Protein AF-L1P429-F1 (afdb_monomer_lite)

Radius of gyration: 13.88 Å; chains: 1; bounding box: 36×22×38 Å

Sequence (91 aa):
MKETPTHYFCHLVGGIQTKNKLQEQFSCFLRGMDGELYQAKKLNKIKEYIIEKANELNEEYPDANPLTFPLHNTQKKTNITYAGLSLTALF

Structure (mmCIF, N/CA/C/O backbone):
data_AF-L1P429-F1
#
_entry.id   AF-L1P429-F1
#
loop_
_atom_site.group_PDB
_atom_site.id
_atom_site.type_symbol
_atom_site.label_atom_id
_atom_site.label_alt_id
_atom_site.label_comp_id
_atom_site.label_asym_id
_atom_site.label_entity_id
_atom_site.label_seq_id
_atom_site.pdbx_PDB_ins_code
_atom_site.Cartn_x
_atom_site.Cartn_y
_atom_site.Cartn_z
_atom_site.occupancy
_atom_site.B_iso_or_equiv
_atom_site.auth_seq_id
_atom_site.auth_comp_id
_atom_site.auth_asym_id
_atom_site.auth_atom_id
_atom_site.pdbx_PDB_model_num
ATOM 1 N N . MET A 1 1 ? -20.164 13.817 20.476 1.00 48.03 1 MET A N 1
ATOM 2 C CA . MET A 1 1 ? -18.737 13.438 20.368 1.00 48.03 1 MET A CA 1
ATOM 3 C C . MET A 1 1 ? -18.398 13.344 18.889 1.00 48.03 1 MET A C 1
ATOM 5 O O . MET A 1 1 ? -19.256 12.904 18.140 1.00 48.03 1 MET A O 1
ATOM 9 N N . LYS A 1 2 ? -17.226 13.816 18.440 1.00 56.91 2 LYS A N 1
ATOM 10 C CA . LYS A 1 2 ? -16.783 13.523 17.066 1.00 56.91 2 LYS A CA 1
ATOM 11 C C . LYS A 1 2 ? -16.438 12.038 17.039 1.00 56.91 2 LYS A C 1
ATOM 13 O O . LYS A 1 2 ? -15.557 11.638 17.793 1.00 56.91 2 LYS A O 1
ATOM 18 N N . GLU A 1 3 ? -17.164 11.251 16.257 1.00 70.94 3 GLU A N 1
ATOM 19 C CA . GLU A 1 3 ? -16.850 9.837 16.064 1.00 70.94 3 GLU A CA 1
ATOM 20 C C . GLU A 1 3 ? -15.405 9.735 15.562 1.00 70.94 3 GLU A C 1
ATOM 22 O O . GLU A 1 3 ? -14.992 10.461 14.654 1.00 70.94 3 GLU A O 1
ATOM 27 N N . THR A 1 4 ? -14.595 8.923 16.237 1.00 76.31 4 THR A N 1
ATOM 28 C CA . THR A 1 4 ? -13.219 8.642 15.829 1.00 76.31 4 THR A CA 1
ATOM 29 C C . THR A 1 4 ? -13.245 7.407 14.947 1.00 76.31 4 THR A C 1
ATOM 31 O O . THR A 1 4 ? -13.789 6.396 15.390 1.00 76.31 4 THR A O 1
ATOM 34 N N . PRO A 1 5 ? -12.655 7.443 13.745 1.00 81.00 5 PRO A N 1
ATOM 35 C CA . PRO A 1 5 ? -12.701 6.290 12.87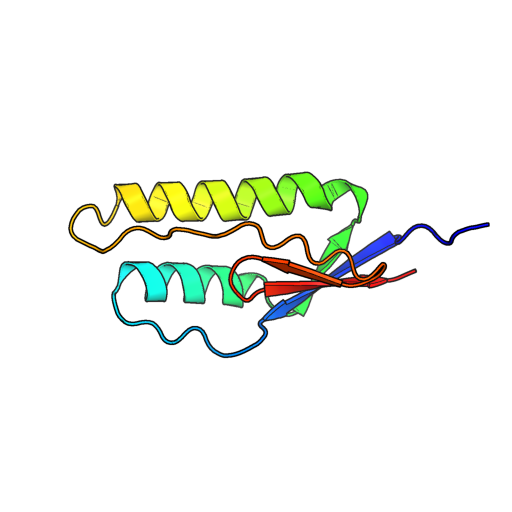0 1.00 81.00 5 PRO A CA 1
ATOM 36 C C . PRO A 1 5 ? -11.947 5.123 13.498 1.00 81.00 5 PRO A C 1
ATOM 38 O O . PRO A 1 5 ? -10.859 5.294 14.053 1.00 81.00 5 PRO A O 1
ATOM 41 N N . THR A 1 6 ? -12.535 3.936 13.418 1.00 87.69 6 THR A N 1
ATOM 42 C CA . THR A 1 6 ? -11.932 2.696 13.909 1.00 87.69 6 THR A CA 1
ATOM 43 C C . THR A 1 6 ? -11.016 2.088 12.851 1.00 87.69 6 THR A C 1
ATOM 45 O O . THR A 1 6 ? -9.956 1.546 13.185 1.00 87.69 6 THR A O 1
ATOM 48 N N . HIS A 1 7 ? -11.379 2.245 11.575 1.00 89.19 7 HIS A N 1
ATOM 49 C CA . HIS A 1 7 ? -10.676 1.670 10.433 1.00 89.19 7 HIS A CA 1
ATOM 50 C C . HIS A 1 7 ? -10.607 2.635 9.244 1.00 89.19 7 HIS A C 1
ATOM 52 O O . HIS A 1 7 ? -11.352 3.610 9.162 1.00 89.19 7 HIS A O 1
ATOM 58 N N . TYR A 1 8 ? -9.703 2.335 8.318 1.00 86.38 8 TYR A N 1
ATOM 59 C CA . TYR A 1 8 ? -9.630 2.911 6.987 1.00 86.38 8 TYR A CA 1
ATOM 60 C C . TYR A 1 8 ? -9.710 1.786 5.961 1.00 86.38 8 TYR A C 1
ATOM 62 O O . TYR A 1 8 ? -8.945 0.824 6.042 1.00 86.38 8 TYR A O 1
ATOM 70 N N . PHE A 1 9 ? -10.632 1.919 5.018 1.00 86.88 9 PHE A N 1
ATOM 71 C CA . PHE A 1 9 ? -10.728 1.069 3.840 1.00 86.88 9 PHE A CA 1
ATOM 72 C C . PHE A 1 9 ? -9.860 1.648 2.724 1.00 86.88 9 PHE A C 1
ATOM 74 O O . PHE A 1 9 ? -9.986 2.833 2.407 1.00 86.88 9 PHE A O 1
ATOM 81 N N . CYS A 1 10 ? -8.983 0.832 2.153 1.00 87.56 10 CYS A N 1
ATOM 82 C CA . CYS A 1 10 ? -8.159 1.201 1.013 1.00 87.56 10 CYS A CA 1
ATOM 83 C C . CYS A 1 10 ? -8.904 0.942 -0.298 1.00 87.56 10 CYS A C 1
ATOM 85 O O . CYS A 1 10 ? -9.357 -0.166 -0.556 1.00 87.56 10 CYS A O 1
ATOM 87 N N . HIS A 1 11 ? -8.992 1.965 -1.139 1.00 84.75 11 HIS A N 1
ATOM 88 C CA . HIS A 1 11 ? -9.620 1.914 -2.449 1.00 84.75 11 HIS A CA 1
ATOM 89 C C . HIS A 1 11 ? -8.729 2.607 -3.476 1.00 84.75 11 HIS A C 1
ATOM 91 O O . HIS A 1 11 ? -8.469 3.806 -3.370 1.00 84.75 11 HIS A O 1
ATOM 97 N N . LEU A 1 12 ? -8.254 1.882 -4.479 1.00 81.12 12 LEU A N 1
ATOM 98 C CA . LEU A 1 12 ? -7.425 2.439 -5.540 1.00 81.12 12 LEU A CA 1
ATOM 99 C C . LEU A 1 12 ? -8.287 3.261 -6.514 1.00 81.12 12 LEU A C 1
ATOM 101 O O . LEU A 1 12 ? -9.071 2.729 -7.296 1.00 81.12 12 LEU A O 1
ATOM 105 N N . VAL A 1 13 ? -8.138 4.586 -6.481 1.00 71.12 13 VAL A N 1
ATOM 106 C CA . VAL A 1 13 ? -8.926 5.524 -7.287 1.00 71.12 13 VAL A CA 1
ATOM 107 C C . VAL A 1 13 ? -8.186 5.873 -8.570 1.00 71.12 13 VAL A C 1
ATOM 109 O O . VAL A 1 13 ? -7.213 6.625 -8.564 1.00 71.12 13 VAL A O 1
ATOM 112 N N . GLY A 1 14 ? -8.731 5.385 -9.686 1.00 63.59 14 GLY A N 1
ATOM 113 C CA . GLY A 1 14 ? -8.194 5.618 -11.022 1.00 63.59 14 GLY A CA 1
ATOM 114 C C . GLY A 1 14 ? -6.962 4.755 -11.276 1.00 63.59 14 GLY A C 1
ATOM 115 O O . GLY A 1 14 ? -5.980 4.806 -10.541 1.00 63.59 14 GLY A O 1
ATOM 116 N N . GLY A 1 15 ? -7.005 3.942 -12.332 1.00 59.28 15 GLY A N 1
ATOM 117 C CA . GLY A 1 15 ? -5.841 3.167 -12.747 1.00 59.28 15 GLY A CA 1
ATOM 118 C C . GLY A 1 15 ? -4.660 4.106 -12.974 1.00 59.28 15 GLY A C 1
ATOM 119 O O . GLY A 1 15 ? -4.742 5.009 -13.808 1.00 59.28 15 GLY A O 1
ATOM 120 N N . ILE A 1 16 ? -3.580 3.914 -12.217 1.00 63.12 16 ILE A N 1
ATOM 121 C CA . ILE A 1 16 ? -2.325 4.629 -12.444 1.00 63.12 16 ILE A CA 1
ATOM 122 C C . ILE A 1 16 ? -1.944 4.348 -13.898 1.00 63.12 16 ILE A C 1
ATOM 124 O O . ILE A 1 16 ? -1.751 3.194 -14.273 1.00 63.12 16 ILE A O 1
ATOM 128 N N . GLN A 1 17 ? -1.895 5.379 -14.743 1.00 63.97 17 GLN A N 1
ATOM 129 C CA . GLN A 1 17 ? -1.315 5.233 -16.074 1.00 63.97 17 GLN A CA 1
ATOM 130 C C . GLN A 1 17 ? 0.189 5.056 -15.891 1.00 63.97 17 GLN A C 1
ATOM 132 O O . GLN A 1 17 ? 0.928 6.023 -15.712 1.00 63.97 17 GLN A O 1
ATOM 137 N N . THR A 1 18 ? 0.621 3.803 -15.882 1.00 70.06 18 THR A N 1
ATOM 138 C CA . THR A 1 18 ? 2.016 3.412 -15.713 1.00 70.06 18 THR A CA 1
ATOM 139 C C . THR A 1 18 ? 2.758 3.701 -17.014 1.00 70.06 18 THR A C 1
ATOM 141 O O . THR A 1 18 ? 2.483 3.086 -18.041 1.00 70.06 18 THR A O 1
ATOM 144 N N . LYS A 1 19 ? 3.676 4.670 -16.999 1.00 75.50 19 LYS A N 1
ATOM 145 C CA . LYS A 1 19 ? 4.473 5.071 -18.174 1.00 75.50 19 LYS A CA 1
ATOM 146 C C . LYS A 1 19 ? 5.865 4.444 -18.189 1.00 75.50 19 LYS A C 1
ATOM 148 O O . LYS A 1 19 ? 6.554 4.520 -19.200 1.00 75.50 19 LYS A O 1
ATOM 153 N N . ASN A 1 20 ? 6.292 3.861 -17.072 1.00 80.56 20 ASN A N 1
ATOM 154 C CA . ASN A 1 20 ? 7.567 3.171 -16.934 1.00 80.56 20 ASN A CA 1
ATOM 155 C C . ASN A 1 20 ? 7.447 1.993 -15.951 1.00 80.56 20 ASN A C 1
ATOM 157 O O . ASN A 1 20 ? 6.463 1.877 -15.216 1.00 80.56 20 ASN A O 1
ATOM 161 N N . LYS A 1 21 ? 8.472 1.133 -15.938 1.00 83.81 21 LYS A N 1
ATOM 162 C CA . LYS A 1 21 ? 8.521 -0.074 -15.102 1.00 83.81 21 LYS A CA 1
ATOM 163 C C . LYS A 1 21 ? 8.443 0.240 -13.604 1.00 83.81 21 LYS A C 1
ATOM 165 O O . LYS A 1 21 ? 7.782 -0.481 -12.870 1.00 83.81 21 LYS A O 1
ATOM 170 N N . LEU A 1 22 ? 9.045 1.346 -13.169 1.00 84.31 22 LEU A N 1
ATOM 171 C CA . LEU A 1 22 ? 8.991 1.812 -11.783 1.00 84.31 22 LEU A CA 1
ATOM 172 C C . LEU A 1 22 ? 7.529 2.079 -11.356 1.00 84.31 22 LEU A C 1
ATOM 174 O O . LEU A 1 22 ? 7.040 1.522 -10.373 1.00 84.31 22 LEU A O 1
ATOM 178 N N . GLN A 1 23 ? 6.791 2.867 -12.140 1.00 80.19 23 GLN A N 1
ATOM 179 C CA . GLN A 1 23 ? 5.377 3.170 -11.900 1.00 80.19 23 GLN A CA 1
ATOM 180 C C . GLN A 1 23 ? 4.497 1.919 -11.961 1.00 80.19 23 GLN A C 1
ATOM 182 O O . GLN A 1 23 ? 3.531 1.824 -11.208 1.00 80.19 23 GLN A O 1
ATOM 187 N N . GLU A 1 24 ? 4.823 0.962 -12.831 1.00 84.81 24 GLU A N 1
ATOM 188 C CA . GLU A 1 24 ? 4.133 -0.326 -12.911 1.00 84.81 24 GLU A CA 1
ATOM 189 C C . GLU A 1 24 ? 4.314 -1.156 -11.639 1.00 84.81 24 GLU A C 1
ATOM 191 O O . GLU A 1 24 ? 3.322 -1.579 -11.046 1.00 84.81 24 GLU A O 1
ATOM 196 N N . GLN A 1 25 ? 5.552 -1.307 -11.158 1.00 87.75 25 GLN A N 1
ATOM 197 C CA . GLN A 1 25 ? 5.837 -2.008 -9.902 1.00 87.75 25 GLN A CA 1
ATOM 198 C C . GLN A 1 25 ? 5.128 -1.350 -8.719 1.00 87.75 25 GLN A C 1
ATOM 200 O O . GLN A 1 25 ? 4.497 -2.025 -7.903 1.00 87.75 25 GLN A O 1
ATOM 205 N N . PHE A 1 26 ? 5.155 -0.021 -8.661 1.00 86.81 26 PHE A N 1
ATOM 206 C CA . PHE A 1 26 ? 4.463 0.713 -7.613 1.00 86.81 26 PHE A CA 1
ATOM 207 C C . PHE A 1 26 ? 2.935 0.587 -7.716 1.00 86.81 26 PHE A C 1
ATOM 209 O O . PHE A 1 26 ? 2.254 0.437 -6.703 1.00 86.81 26 PHE A O 1
ATOM 216 N N . SER A 1 27 ? 2.370 0.570 -8.928 1.00 84.31 27 SER A N 1
ATOM 217 C CA . SER A 1 27 ? 0.939 0.321 -9.120 1.00 84.31 27 SER A CA 1
ATOM 218 C C . SER A 1 27 ? 0.538 -1.090 -8.690 1.00 84.31 27 SER A C 1
ATOM 220 O O . SER A 1 27 ? -0.498 -1.241 -8.045 1.00 84.31 27 SER A O 1
ATOM 222 N N . CYS A 1 28 ? 1.346 -2.106 -8.999 1.00 87.94 28 CYS A N 1
ATOM 223 C CA . CYS A 1 28 ? 1.127 -3.477 -8.538 1.00 87.94 28 CYS A CA 1
ATOM 224 C C . CYS A 1 28 ? 1.144 -3.567 -7.010 1.00 87.94 28 CYS A C 1
ATOM 226 O O . CYS A 1 28 ? 0.263 -4.196 -6.427 1.00 87.94 28 CYS A O 1
ATOM 228 N N . PHE A 1 29 ? 2.087 -2.884 -6.361 1.00 89.31 29 PHE A N 1
ATOM 229 C CA . PHE A 1 29 ? 2.129 -2.780 -4.906 1.00 89.31 29 PHE A CA 1
ATOM 230 C C . PHE A 1 29 ? 0.844 -2.163 -4.333 1.00 89.31 29 PHE A C 1
ATOM 232 O O . PHE A 1 29 ? 0.221 -2.758 -3.456 1.00 89.31 29 PHE A O 1
ATOM 239 N N . LEU A 1 30 ? 0.394 -1.022 -4.868 1.00 86.38 30 LEU A N 1
ATOM 240 C CA . LEU A 1 30 ? -0.833 -0.369 -4.400 1.00 86.38 30 LEU A CA 1
ATOM 241 C C . LEU A 1 30 ? -2.092 -1.211 -4.639 1.00 86.38 30 LEU A C 1
ATOM 243 O O . LEU A 1 30 ? -2.994 -1.187 -3.807 1.00 86.38 30 LEU A O 1
ATOM 247 N N . ARG A 1 31 ? -2.154 -1.989 -5.729 1.00 87.19 31 ARG A N 1
ATOM 248 C CA . ARG A 1 31 ? -3.243 -2.957 -5.956 1.00 87.19 31 ARG A CA 1
ATOM 249 C C . ARG A 1 31 ? -3.273 -4.060 -4.903 1.00 87.19 31 ARG A C 1
ATOM 251 O O . ARG A 1 31 ? -4.351 -4.520 -4.565 1.00 87.19 31 ARG A O 1
ATOM 258 N N . GLY A 1 32 ? -2.122 -4.459 -4.362 1.00 88.88 32 GLY A N 1
ATOM 259 C CA . GLY A 1 32 ? -2.065 -5.404 -3.243 1.00 88.88 32 GLY A CA 1
ATOM 260 C C . GLY A 1 32 ? -2.667 -4.854 -1.946 1.00 88.88 32 GLY A C 1
ATOM 261 O O . GLY A 1 32 ? -2.987 -5.627 -1.052 1.00 88.88 32 GLY A O 1
ATOM 262 N N . MET A 1 33 ? -2.829 -3.532 -1.843 1.00 88.44 33 MET A N 1
ATOM 263 C CA . MET A 1 33 ? -3.487 -2.864 -0.718 1.00 88.44 33 MET A CA 1
ATOM 264 C C . MET A 1 33 ? -4.950 -2.514 -1.014 1.00 88.44 33 MET A C 1
ATOM 266 O O . MET A 1 33 ? -5.645 -2.028 -0.126 1.00 88.44 33 MET A O 1
ATOM 270 N N . ASP A 1 34 ? -5.415 -2.688 -2.251 1.00 88.44 34 ASP A N 1
ATOM 271 C CA . ASP A 1 34 ? -6.784 -2.364 -2.645 1.00 88.44 34 ASP A CA 1
ATOM 272 C C . ASP A 1 34 ? -7.769 -3.351 -2.009 1.00 88.44 34 ASP A C 1
ATOM 274 O O . ASP A 1 34 ? -7.559 -4.562 -2.031 1.00 88.44 34 ASP A O 1
ATOM 278 N N . GLY A 1 35 ? -8.840 -2.836 -1.408 1.00 87.06 35 GLY A N 1
ATOM 279 C CA . GLY A 1 35 ? -9.810 -3.635 -0.661 1.00 87.06 35 GLY A CA 1
ATOM 280 C C . GLY A 1 35 ? -9.405 -3.966 0.781 1.00 87.06 35 GLY A C 1
ATOM 281 O O . GLY A 1 35 ? -10.227 -4.498 1.529 1.00 87.06 35 GLY A O 1
ATOM 282 N N . GLU A 1 36 ? -8.182 -3.633 1.203 1.00 90.75 36 GLU A N 1
ATOM 283 C CA . GLU A 1 36 ? -7.703 -3.925 2.556 1.00 90.75 36 GLU A CA 1
ATOM 284 C C . GLU A 1 36 ? -8.269 -2.964 3.611 1.00 90.75 36 GLU A C 1
ATOM 286 O O . GLU A 1 36 ? -8.530 -1.779 3.372 1.00 90.75 36 GLU A O 1
ATOM 291 N N . LEU A 1 37 ? -8.426 -3.491 4.827 1.00 90.75 37 LEU A N 1
ATOM 292 C CA . LEU A 1 37 ? -8.937 -2.775 5.992 1.00 90.75 37 LEU A CA 1
ATOM 293 C C . LEU A 1 37 ? -7.846 -2.599 7.035 1.00 90.75 37 LEU A C 1
ATOM 295 O O . LEU A 1 37 ? -7.318 -3.554 7.605 1.00 90.75 37 LEU A O 1
ATOM 299 N N . TYR A 1 38 ? -7.575 -1.348 7.375 1.00 87.94 38 TYR A N 1
ATOM 300 C CA . TYR A 1 38 ? -6.547 -1.017 8.340 1.00 87.94 38 TYR A CA 1
ATOM 301 C C . TYR A 1 38 ? -7.109 -0.309 9.557 1.00 87.94 38 TYR A C 1
ATOM 303 O O . TYR A 1 38 ? -7.883 0.632 9.445 1.00 87.94 38 TYR A O 1
ATOM 311 N N . GLN A 1 39 ? -6.660 -0.699 10.747 1.00 88.12 39 GLN A N 1
ATOM 312 C CA . GLN A 1 39 ? -7.011 0.020 11.973 1.00 88.12 39 GLN A CA 1
ATOM 313 C C . GLN A 1 39 ? -6.512 1.466 11.914 1.00 88.12 39 GLN A C 1
ATOM 315 O O . GLN A 1 39 ? -5.362 1.714 11.547 1.00 88.12 39 GLN A O 1
ATOM 320 N N . ALA A 1 40 ? -7.322 2.414 12.383 1.00 86.25 40 ALA A N 1
ATOM 321 C CA . ALA A 1 40 ? -6.988 3.837 12.360 1.00 86.25 40 ALA A CA 1
ATOM 322 C C . ALA A 1 40 ? -5.668 4.169 13.070 1.00 86.25 40 ALA A C 1
ATOM 324 O O . ALA A 1 40 ? -4.903 5.013 12.607 1.00 86.25 40 ALA A O 1
ATOM 325 N N . LYS A 1 41 ? -5.332 3.432 14.136 1.00 86.75 41 LYS A N 1
ATOM 326 C CA . LYS A 1 41 ? -4.053 3.572 14.853 1.00 86.75 41 LYS A CA 1
ATOM 327 C C . LYS A 1 41 ? -2.817 3.218 14.011 1.00 86.75 41 LYS A C 1
ATOM 329 O O . LYS A 1 41 ? -1.707 3.594 14.371 1.00 86.75 41 LYS A O 1
ATOM 334 N N . LYS A 1 42 ? -2.990 2.471 12.914 1.00 86.44 42 LYS A N 1
ATOM 335 C CA . LYS A 1 42 ? -1.921 2.074 11.985 1.00 86.44 42 LYS A CA 1
ATOM 336 C C . LYS A 1 42 ? -1.791 3.020 10.787 1.00 86.44 42 LYS A C 1
ATOM 338 O O . LYS A 1 42 ? -0.900 2.808 9.975 1.00 86.44 42 LYS A O 1
ATOM 343 N N . LEU A 1 43 ? -2.615 4.067 10.687 1.00 82.88 43 LEU A N 1
ATOM 344 C CA . LEU A 1 43 ? -2.617 4.982 9.542 1.00 82.88 43 LEU A CA 1
ATOM 345 C C . LEU A 1 43 ? -1.229 5.569 9.242 1.00 82.88 43 LEU A C 1
ATOM 347 O O . LEU A 1 43 ? -0.821 5.602 8.086 1.00 82.88 43 LEU A O 1
ATOM 351 N N . ASN A 1 44 ? -0.490 5.998 10.269 1.00 83.75 44 ASN A N 1
ATOM 352 C CA . ASN A 1 44 ? 0.861 6.537 10.074 1.00 83.75 44 ASN A CA 1
ATOM 353 C C . ASN A 1 44 ? 1.826 5.476 9.535 1.00 83.75 44 ASN A C 1
ATOM 355 O O . ASN A 1 44 ? 2.537 5.750 8.577 1.00 83.75 44 ASN A O 1
ATOM 359 N N . LYS A 1 45 ? 1.755 4.244 10.056 1.00 86.69 45 LYS A N 1
ATOM 360 C CA . LYS A 1 45 ? 2.577 3.124 9.576 1.00 86.69 45 LYS A CA 1
ATOM 361 C C . LYS A 1 45 ? 2.291 2.771 8.120 1.00 86.69 45 LYS A C 1
ATOM 363 O O . LYS A 1 45 ? 3.192 2.390 7.395 1.00 86.69 45 LYS A O 1
ATOM 368 N N . ILE A 1 46 ? 1.040 2.898 7.684 1.00 84.88 46 ILE A N 1
ATOM 369 C CA . ILE A 1 46 ? 0.655 2.643 6.288 1.00 84.88 46 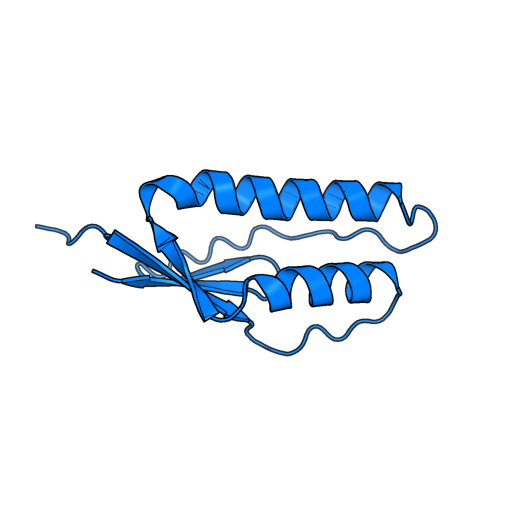ILE A CA 1
ATOM 370 C C . ILE A 1 46 ? 1.231 3.715 5.372 1.00 84.88 46 ILE A C 1
ATOM 372 O O . ILE A 1 46 ? 1.739 3.397 4.305 1.00 84.88 46 ILE A O 1
ATOM 376 N N . LYS A 1 47 ? 1.196 4.981 5.801 1.00 83.00 47 LYS A N 1
ATOM 377 C CA . LYS A 1 47 ? 1.834 6.073 5.057 1.00 83.00 47 LYS A CA 1
ATOM 378 C C . LYS A 1 47 ? 3.340 5.858 4.942 1.00 83.00 47 LYS A C 1
ATOM 380 O O . LYS A 1 47 ? 3.868 5.970 3.843 1.00 83.00 47 LYS A O 1
ATOM 385 N N . GLU A 1 48 ? 3.998 5.535 6.053 1.00 86.25 48 GLU A N 1
ATOM 386 C CA . GLU A 1 48 ? 5.427 5.203 6.089 1.00 86.25 48 GLU A CA 1
ATOM 387 C C . GLU A 1 48 ? 5.737 4.036 5.151 1.00 86.25 48 GLU A C 1
ATOM 389 O O . GLU A 1 48 ? 6.600 4.169 4.295 1.00 86.25 48 GLU A O 1
ATOM 394 N N . TYR A 1 49 ? 4.953 2.959 5.209 1.00 88.00 49 TYR A N 1
ATOM 395 C CA . TYR A 1 49 ? 5.149 1.779 4.370 1.00 88.00 49 TYR A CA 1
ATOM 396 C C . TYR A 1 49 ? 5.049 2.077 2.867 1.00 88.00 49 TYR A C 1
ATOM 398 O O . TYR A 1 49 ? 5.857 1.593 2.077 1.00 88.00 49 TYR A O 1
ATOM 406 N N . ILE A 1 50 ? 4.088 2.911 2.452 1.00 85.38 50 ILE A N 1
ATOM 407 C CA . ILE A 1 50 ? 3.968 3.305 1.043 1.00 85.38 50 ILE A CA 1
ATOM 408 C C . ILE A 1 50 ? 5.155 4.195 0.621 1.00 85.38 50 ILE A C 1
ATOM 410 O O . ILE A 1 50 ? 5.655 4.049 -0.495 1.00 85.38 50 ILE A O 1
ATOM 414 N N . ILE A 1 51 ? 5.625 5.091 1.499 1.00 84.19 51 ILE A N 1
ATOM 415 C CA . ILE A 1 51 ? 6.798 5.949 1.244 1.00 84.19 51 ILE A CA 1
ATOM 416 C C . ILE A 1 51 ? 8.075 5.113 1.130 1.00 84.19 51 ILE A C 1
ATOM 418 O O . ILE A 1 51 ? 8.853 5.311 0.202 1.00 84.19 51 ILE A O 1
ATOM 422 N N . GLU A 1 52 ? 8.291 4.175 2.049 1.00 88.94 52 GLU A N 1
ATOM 423 C CA . GLU A 1 52 ? 9.438 3.267 2.019 1.00 88.94 52 GLU A CA 1
ATOM 424 C C . GLU A 1 52 ? 9.454 2.475 0.715 1.00 88.94 52 GLU A C 1
ATOM 426 O O . GLU A 1 52 ? 10.459 2.489 0.008 1.00 88.94 52 GLU A O 1
ATOM 431 N N . LYS A 1 53 ? 8.314 1.897 0.314 1.00 88.62 53 LYS A N 1
ATOM 432 C CA . LYS A 1 53 ? 8.228 1.149 -0.944 1.00 88.62 53 LYS A CA 1
ATOM 433 C C . LYS A 1 53 ? 8.508 2.012 -2.174 1.00 88.62 53 LYS A C 1
ATOM 435 O O . LYS A 1 53 ? 9.127 1.548 -3.129 1.00 88.62 53 LYS A O 1
ATOM 440 N N . ALA A 1 54 ? 8.065 3.265 -2.163 1.00 85.12 54 ALA A N 1
ATOM 441 C CA . ALA A 1 54 ? 8.385 4.215 -3.219 1.00 85.12 54 ALA A CA 1
ATOM 442 C C . ALA A 1 54 ? 9.888 4.502 -3.315 1.00 85.12 54 ALA A C 1
ATOM 444 O O . ALA A 1 54 ? 10.431 4.535 -4.417 1.00 85.12 54 ALA A O 1
ATOM 445 N N . ASN A 1 55 ? 10.547 4.705 -2.172 1.00 86.88 55 ASN A N 1
ATOM 446 C CA . ASN A 1 55 ? 11.982 4.968 -2.109 1.00 86.88 55 ASN A CA 1
ATOM 447 C C . ASN A 1 55 ? 12.794 3.749 -2.556 1.00 86.88 55 ASN A C 1
ATOM 449 O O . ASN A 1 55 ? 13.676 3.907 -3.392 1.00 86.88 55 ASN A O 1
ATOM 453 N N . GLU A 1 56 ? 12.438 2.545 -2.094 1.00 90.06 56 GLU A N 1
ATOM 454 C CA . GLU A 1 56 ? 13.047 1.288 -2.558 1.00 90.06 56 GLU A CA 1
ATOM 455 C C . GLU A 1 56 ? 12.994 1.170 -4.088 1.00 90.06 56 GLU A C 1
ATOM 457 O O . GLU A 1 56 ? 13.996 0.869 -4.730 1.00 90.06 56 GLU A O 1
ATOM 462 N N . LEU A 1 57 ? 11.836 1.455 -4.695 1.00 88.31 57 LEU A N 1
ATOM 463 C CA . LEU A 1 57 ? 11.682 1.392 -6.150 1.00 88.31 57 LEU A CA 1
ATOM 464 C C . LEU A 1 57 ? 12.437 2.514 -6.874 1.00 88.31 57 LEU A C 1
ATOM 466 O O . LEU A 1 57 ? 12.933 2.296 -7.974 1.00 88.31 57 LEU A O 1
ATOM 470 N N . ASN A 1 58 ? 12.548 3.704 -6.286 1.00 86.12 58 ASN A N 1
ATOM 471 C CA . ASN A 1 58 ? 13.380 4.769 -6.850 1.00 86.12 58 ASN A CA 1
ATOM 472 C C . ASN A 1 58 ? 14.870 4.379 -6.863 1.00 86.12 58 ASN A C 1
ATOM 474 O O . ASN A 1 58 ? 15.568 4.719 -7.814 1.00 86.12 58 ASN A O 1
ATOM 478 N N . GLU A 1 59 ? 15.348 3.654 -5.847 1.00 88.25 59 GLU A N 1
ATOM 479 C CA . GLU A 1 59 ? 16.720 3.130 -5.798 1.00 88.25 59 GLU A CA 1
ATOM 480 C C . GLU A 1 59 ? 16.938 1.955 -6.764 1.00 88.25 59 GLU A C 1
ATOM 482 O O . GLU A 1 59 ? 17.993 1.867 -7.389 1.00 88.25 59 GLU A O 1
ATOM 487 N N . GLU A 1 60 ? 15.945 1.074 -6.928 1.00 89.06 60 GLU A N 1
ATOM 488 C CA . GLU A 1 60 ? 16.007 -0.063 -7.861 1.00 89.06 60 GLU A CA 1
ATOM 489 C C . GLU A 1 60 ? 15.978 0.383 -9.336 1.00 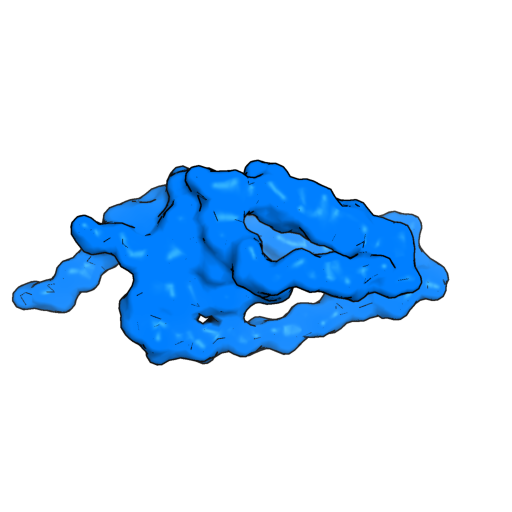89.06 60 GLU A C 1
ATOM 491 O O . GLU A 1 60 ? 16.574 -0.264 -10.200 1.00 89.06 60 GLU A O 1
ATOM 496 N N . TYR A 1 61 ? 15.311 1.502 -9.634 1.00 85.06 61 TYR A N 1
ATOM 497 C CA . TYR A 1 61 ? 15.135 2.036 -10.988 1.00 85.06 61 TYR A CA 1
ATOM 498 C C . TYR A 1 61 ? 15.697 3.468 -11.123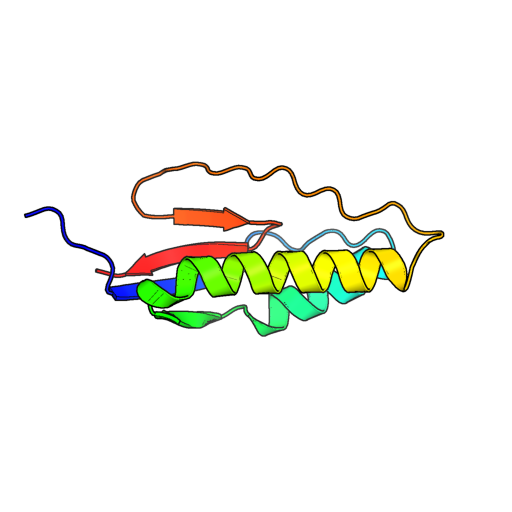 1.00 85.06 61 TYR A C 1
ATOM 500 O O . TYR A 1 61 ? 14.933 4.391 -11.418 1.00 85.06 61 TYR A O 1
ATOM 508 N N . PRO A 1 62 ? 17.022 3.674 -10.978 1.00 80.62 62 PRO A N 1
ATOM 509 C CA . PRO A 1 62 ? 17.631 5.009 -10.957 1.00 80.62 62 PRO A CA 1
ATOM 510 C C . PRO A 1 62 ? 17.527 5.752 -12.299 1.00 80.62 62 PRO A C 1
ATOM 512 O O . PRO A 1 62 ? 17.510 6.981 -12.326 1.00 80.62 62 PRO A O 1
ATOM 515 N N . ASP A 1 63 ? 17.420 5.016 -13.411 1.00 81.12 63 ASP A N 1
ATOM 516 C CA . ASP A 1 63 ? 17.272 5.574 -14.763 1.00 81.12 63 ASP A CA 1
ATOM 517 C C . ASP A 1 63 ? 15.825 5.992 -15.087 1.00 81.12 63 ASP A C 1
ATOM 519 O O . ASP A 1 63 ? 15.558 6.620 -16.116 1.00 81.12 63 ASP A O 1
ATOM 523 N N . ALA A 1 64 ? 14.859 5.617 -14.243 1.00 78.38 64 ALA A N 1
ATOM 524 C CA . ALA A 1 64 ? 13.464 5.988 -14.417 1.00 78.38 64 ALA A CA 1
ATOM 525 C C . ALA A 1 64 ? 13.161 7.308 -13.699 1.00 78.38 64 ALA A C 1
ATOM 527 O O . ALA A 1 64 ? 13.716 7.617 -12.649 1.00 78.38 64 ALA A O 1
ATOM 528 N N . ASN A 1 65 ? 12.217 8.082 -14.246 1.00 75.56 65 ASN A N 1
ATOM 529 C CA . ASN A 1 65 ? 11.739 9.281 -13.561 1.00 75.56 65 ASN A CA 1
ATOM 530 C C . ASN A 1 65 ? 11.198 8.900 -12.171 1.00 75.56 65 ASN A C 1
ATOM 532 O O . ASN A 1 65 ? 10.258 8.093 -12.109 1.00 75.56 65 ASN A O 1
ATOM 536 N N . PRO A 1 66 ? 11.746 9.480 -11.089 1.00 74.00 66 PRO A N 1
ATOM 537 C CA . PRO A 1 66 ? 11.430 9.065 -9.735 1.00 74.00 66 PRO A CA 1
ATOM 538 C C . PRO A 1 66 ? 9.971 9.352 -9.400 1.00 74.00 66 PRO A C 1
ATOM 540 O O . PRO A 1 66 ? 9.370 10.336 -9.855 1.00 74.00 66 PRO A O 1
ATOM 543 N N . LEU A 1 67 ? 9.406 8.499 -8.553 1.00 73.75 67 LEU A N 1
ATOM 544 C CA . LEU A 1 67 ? 8.101 8.723 -7.959 1.00 73.75 67 LEU A CA 1
ATOM 545 C C . LEU A 1 67 ? 8.176 9.932 -7.032 1.00 73.75 67 LEU A C 1
ATOM 547 O O . LEU A 1 67 ? 8.640 9.852 -5.897 1.00 73.75 67 LEU A O 1
ATOM 551 N N . THR A 1 68 ? 7.701 11.066 -7.530 1.00 63.97 68 THR A N 1
ATOM 552 C CA . THR A 1 68 ? 7.518 12.284 -6.749 1.00 63.97 68 THR A CA 1
ATOM 553 C C . THR A 1 68 ? 6.052 12.361 -6.345 1.00 63.97 68 THR A C 1
ATOM 555 O O . THR A 1 68 ? 5.182 12.699 -7.144 1.00 63.97 68 THR A O 1
ATOM 558 N N . PHE A 1 69 ? 5.748 11.988 -5.101 1.00 64.94 69 PHE A N 1
ATOM 559 C CA . PHE A 1 69 ? 4.385 12.073 -4.581 1.00 64.94 69 PHE A CA 1
ATOM 560 C C . PHE A 1 69 ? 4.163 13.423 -3.905 1.00 64.94 69 PHE A C 1
ATOM 562 O O . PHE A 1 69 ? 4.674 13.639 -2.802 1.00 64.94 69 PHE A O 1
ATOM 569 N N . PRO A 1 70 ? 3.369 14.336 -4.492 1.00 50.22 70 PRO A N 1
ATOM 570 C CA . PRO A 1 70 ? 2.829 15.427 -3.709 1.00 50.22 70 PRO A CA 1
ATOM 571 C C . PRO A 1 70 ? 1.873 14.818 -2.679 1.00 50.22 70 PRO A C 1
ATOM 573 O O . PRO A 1 70 ? 0.854 14.213 -3.021 1.00 50.22 70 PRO A O 1
ATOM 576 N N . LEU A 1 71 ? 2.222 14.960 -1.400 1.00 46.00 71 LEU A N 1
ATOM 577 C CA . LEU A 1 71 ? 1.355 14.654 -0.265 1.00 46.00 71 LEU A CA 1
ATOM 578 C C . LEU A 1 71 ? 0.146 15.601 -0.300 1.00 46.00 71 LEU A C 1
ATOM 580 O O . LEU A 1 71 ? 0.077 16.596 0.420 1.00 46.00 71 LEU A O 1
ATOM 584 N N . HIS A 1 72 ? -0.837 15.310 -1.147 1.00 46.72 72 HIS A N 1
ATOM 585 C CA . HIS A 1 72 ? -2.120 15.992 -1.106 1.00 46.72 72 HIS A CA 1
ATOM 586 C C . HIS A 1 72 ? -2.932 15.417 0.055 1.00 46.72 72 HIS A C 1
ATOM 588 O O . HIS A 1 72 ? -3.815 14.582 -0.115 1.00 46.72 72 HIS A O 1
ATOM 594 N N . ASN A 1 73 ? -2.650 15.904 1.266 1.00 44.56 73 ASN A N 1
ATOM 595 C CA . ASN A 1 73 ? -3.574 15.799 2.392 1.00 44.56 73 ASN A CA 1
ATOM 596 C C . ASN A 1 73 ? -4.813 16.655 2.080 1.00 44.56 73 ASN A C 1
ATOM 598 O O . ASN A 1 73 ? -5.000 17.740 2.629 1.00 44.56 73 ASN A O 1
ATOM 602 N N . THR A 1 74 ? -5.690 16.190 1.194 1.00 44.94 74 THR A N 1
ATOM 603 C CA . THR A 1 74 ? -7.035 16.749 1.105 1.00 44.94 74 THR A CA 1
ATOM 604 C C . THR A 1 74 ? -7.790 16.258 2.330 1.00 44.94 74 THR A C 1
ATOM 606 O O . THR A 1 74 ? -8.392 15.191 2.303 1.00 44.94 74 THR A O 1
ATOM 609 N N . GLN A 1 75 ? -7.724 17.004 3.434 1.00 46.28 75 GLN A N 1
ATOM 610 C CA . GLN A 1 75 ? -8.519 16.733 4.631 1.00 46.28 75 GLN A CA 1
ATOM 611 C C . GLN A 1 75 ? -10.001 17.035 4.353 1.00 46.28 75 GLN A C 1
ATOM 613 O O . GLN A 1 75 ? -10.578 17.979 4.885 1.00 46.28 75 GLN A O 1
ATOM 618 N N . LYS A 1 76 ? -10.661 16.226 3.522 1.00 49.69 76 LYS A N 1
ATOM 619 C CA . LYS A 1 76 ? -12.091 15.993 3.722 1.00 49.69 76 LYS A CA 1
ATOM 620 C C . LYS A 1 76 ? -12.151 15.000 4.876 1.00 49.69 76 LYS A C 1
ATOM 622 O O . LYS A 1 76 ? -11.492 13.974 4.799 1.00 49.69 76 LYS A O 1
ATOM 627 N N . LYS A 1 77 ? -12.875 15.337 5.952 1.00 53.94 77 LYS A N 1
ATOM 628 C CA . LYS A 1 77 ? -12.903 14.678 7.285 1.00 53.94 77 LYS A CA 1
ATOM 629 C C . LYS A 1 77 ? -12.948 13.136 7.320 1.00 53.94 77 LYS A C 1
ATOM 631 O O . LYS A 1 77 ? -12.797 12.573 8.397 1.00 53.94 77 LYS A O 1
ATOM 636 N N . THR A 1 78 ? -13.169 12.474 6.190 1.00 59.84 78 THR A N 1
ATOM 637 C CA . THR A 1 78 ? -13.407 11.040 6.056 1.00 59.84 78 THR A CA 1
ATOM 638 C C . THR A 1 78 ? -12.575 10.348 4.971 1.00 59.84 78 THR A C 1
ATOM 640 O O . THR A 1 78 ? -12.611 9.130 4.919 1.00 59.84 78 THR A O 1
ATOM 643 N N . ASN A 1 79 ? -11.829 11.058 4.114 1.00 61.44 79 ASN A N 1
ATOM 644 C CA . ASN A 1 79 ? -11.095 10.445 2.997 1.00 61.44 79 ASN A CA 1
ATOM 645 C C . ASN A 1 79 ? -9.696 11.047 2.857 1.00 61.44 79 ASN A C 1
ATOM 647 O O . ASN A 1 79 ? -9.554 12.261 2.710 1.00 61.44 79 ASN A O 1
ATOM 651 N N . ILE A 1 80 ? -8.669 10.199 2.856 1.00 68.88 80 ILE A N 1
ATOM 652 C CA . ILE A 1 80 ? -7.272 10.579 2.606 1.00 68.88 80 ILE A CA 1
ATOM 653 C C . ILE A 1 80 ? -6.865 9.971 1.270 1.00 68.88 80 ILE A C 1
ATOM 655 O O . ILE A 1 80 ? -7.081 8.788 1.068 1.00 68.88 80 ILE A O 1
ATOM 659 N N . THR A 1 81 ? -6.275 10.742 0.358 1.00 67.50 81 THR A N 1
ATOM 660 C CA . THR A 1 81 ? -5.776 10.191 -0.913 1.00 67.50 81 THR A CA 1
ATOM 661 C C . THR A 1 81 ? -4.256 10.258 -0.935 1.00 67.50 81 THR A C 1
ATOM 663 O O . THR A 1 81 ? -3.680 11.298 -0.624 1.00 67.50 81 THR A O 1
ATOM 666 N N . TYR A 1 82 ? -3.606 9.154 -1.285 1.00 68.00 82 TYR A N 1
ATOM 667 C CA . TYR A 1 82 ? -2.161 9.018 -1.349 1.00 68.00 82 TYR A CA 1
ATOM 668 C C . TYR A 1 82 ? -1.771 8.256 -2.613 1.00 68.00 82 TYR A C 1
ATOM 670 O O . TYR A 1 82 ? -2.119 7.092 -2.758 1.00 68.00 82 TYR A O 1
ATOM 678 N N . ALA A 1 83 ? -1.053 8.906 -3.532 1.00 65.56 83 ALA A N 1
ATOM 679 C CA . ALA A 1 83 ? -0.525 8.259 -4.737 1.00 65.56 83 ALA A CA 1
ATOM 680 C C . ALA A 1 83 ? -1.569 7.490 -5.590 1.00 65.56 83 ALA A C 1
ATOM 682 O O . ALA A 1 83 ? -1.242 6.500 -6.235 1.00 65.56 83 ALA A O 1
ATOM 683 N N . GLY A 1 84 ? -2.832 7.937 -5.584 1.00 68.69 84 GLY A N 1
ATOM 684 C CA . GLY A 1 84 ? -3.956 7.249 -6.239 1.00 68.69 84 GLY A CA 1
ATOM 685 C C . GLY A 1 84 ? -4.728 6.280 -5.333 1.00 68.69 84 GLY A C 1
ATOM 686 O O . GLY A 1 84 ? -5.845 5.908 -5.664 1.00 68.69 84 GLY A O 1
ATOM 687 N N . LEU A 1 85 ? -4.213 5.923 -4.156 1.00 72.69 85 LEU A N 1
ATOM 688 C CA . LEU A 1 85 ? -4.923 5.138 -3.145 1.00 72.69 85 LEU A CA 1
ATOM 689 C C . LEU A 1 85 ? -5.769 6.050 -2.245 1.00 72.69 85 LEU A C 1
ATOM 691 O O . LEU A 1 85 ? -5.250 6.967 -1.612 1.00 72.69 85 LEU A O 1
ATOM 695 N N . SER A 1 86 ? -7.069 5.804 -2.163 1.00 80.50 86 SER A N 1
ATOM 696 C CA . SER A 1 86 ? -7.984 6.462 -1.232 1.00 80.50 86 SER A CA 1
ATOM 697 C C . SER A 1 86 ? -8.171 5.619 0.026 1.00 80.50 86 SER A C 1
ATOM 699 O O . SER A 1 86 ? -8.427 4.427 -0.045 1.00 80.50 86 SER A O 1
ATOM 701 N N . LEU A 1 87 ? -8.037 6.244 1.186 1.00 79.38 87 LEU A N 1
ATOM 702 C CA . LEU A 1 87 ? -8.256 5.685 2.512 1.00 79.38 87 LEU A CA 1
ATOM 703 C C . LEU A 1 87 ? -9.537 6.304 3.072 1.00 79.38 87 LEU A C 1
ATOM 705 O O . LEU A 1 87 ? -9.534 7.468 3.492 1.00 79.38 87 LEU A O 1
ATOM 709 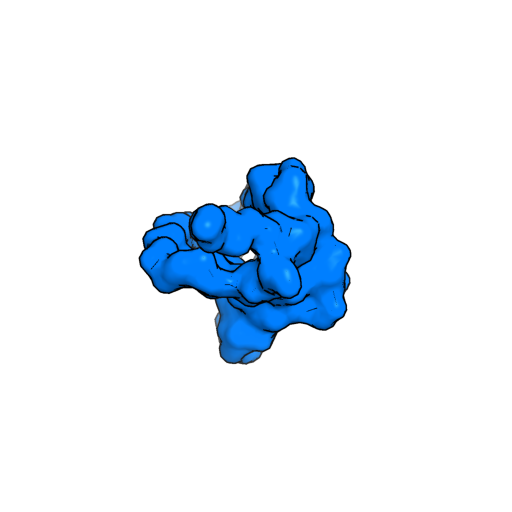N N . THR A 1 88 ? -10.618 5.531 3.082 1.00 83.44 88 T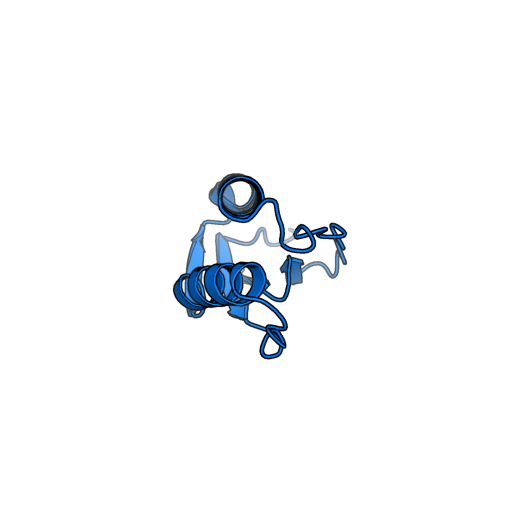HR A N 1
ATOM 710 C CA . THR A 1 88 ? -11.930 5.951 3.584 1.00 83.44 88 THR A CA 1
ATOM 711 C C . THR A 1 88 ? -12.105 5.553 5.039 1.00 83.44 88 THR A C 1
ATOM 713 O O . THR A 1 88 ? -12.042 4.379 5.386 1.00 83.44 88 THR A O 1
ATOM 716 N N . ALA A 1 89 ? -12.330 6.546 5.891 1.00 81.31 89 ALA A N 1
ATOM 717 C CA . ALA A 1 89 ? -12.564 6.397 7.315 1.00 81.31 89 ALA A CA 1
ATOM 718 C C . ALA A 1 89 ? -13.910 5.704 7.584 1.00 81.31 89 ALA A C 1
ATOM 720 O O . ALA A 1 89 ? -14.948 6.139 7.082 1.00 81.31 89 ALA A O 1
ATOM 721 N N . LEU A 1 90 ? -13.882 4.665 8.413 1.00 79.00 90 LEU A N 1
ATOM 722 C CA . LEU A 1 90 ? -15.051 3.942 8.907 1.00 79.00 90 LEU A CA 1
ATOM 723 C C . LEU A 1 90 ? -15.202 4.222 10.405 1.00 79.00 90 LEU A C 1
ATOM 725 O O . LEU A 1 90 ? -14.229 4.082 11.155 1.00 79.00 90 LEU A O 1
ATOM 729 N N . PHE A 1 91 ? -16.396 4.651 10.810 1.00 79.62 91 PHE A N 1
ATOM 730 C CA . PHE A 1 91 ? -16.736 5.068 12.173 1.00 79.62 91 PHE A CA 1
ATOM 731 C C . PHE A 1 91 ? -17.486 3.960 12.904 1.00 79.62 91 PHE A C 1
ATOM 733 O O . PHE A 1 91 ? -18.344 3.316 12.261 1.00 79.62 91 PHE A O 1
#

pLDDT: mean 77.24, std 12.96, range [44.56, 90.75]

Secondary structure (DSSP, 8-state):
-PPPPSEEEEEE-S-----SHHHHHHHHHHHHTTT-EEEGGGHHHHHHHHHHHHHHHHHH-TTSPP---------BTTEEEETTEEEEEE-

Foldseek 3Di:
DPDDFQKWAKAQADQQPDPDPLSVVLSVVSVVRHRDIGGPVCVVVVVVVSVVSQVVSCVVCVVDDGDDWDLPQPPPVAWGDTPRMIIGGHD